Protein AF-A0AAF0CWY9-F1 (afdb_monomer_lite)

Secondary structure (DSSP, 8-state):
-HHHHHHHHHHTT--HHHHTTS-HHHHHHHHHHHHHHHHHHHHHHHHHHHHHHHHHHHHHH-GGGPPPHHHH-GGGS-------------HHHHHHHHHHHHHHHHHHHHHH--

Foldseek 3Di:
DLVVCVVVLVVLVNDPVCSVVDDPVVSVVSSVVSVVVVVVVVVVVVLVVVLVVVQVVCVVPPVVPRDDPCVSPVVPPPPPPVPPPPPDPDPVNVVVVVVVVVVVVVVVVVVVVD

Radius of gyration: 31.68 Å; chains: 1; bounding box: 80×28×78 Å

pLDDT: mean 81.99, std 13.65, range [45.84, 96.31]

Organism: NCBI:txid2991418

Structure (mmCIF, N/CA/C/O backbone):
data_AF-A0AAF0CWY9-F1
#
_entry.id   AF-A0AAF0CWY9-F1
#
loop_
_atom_site.group_PDB
_atom_site.id
_atom_site.type_symbol
_atom_site.label_atom_id
_atom_site.label_alt_id
_atom_site.label_comp_id
_atom_site.label_asym_id
_atom_site.label_entity_id
_atom_site.label_seq_id
_atom_site.pdbx_PDB_ins_code
_atom_site.Cartn_x
_atom_site.Cartn_y
_atom_site.Cartn_z
_atom_site.occupancy
_atom_site.B_iso_or_equiv
_atom_site.auth_seq_id
_atom_site.auth_comp_id
_atom_site.auth_asym_id
_atom_site.auth_atom_id
_atom_site.pdbx_PDB_model_num
ATOM 1 N N . MET A 1 1 ? -31.185 0.228 7.327 1.00 71.25 1 MET A N 1
ATOM 2 C CA . MET A 1 1 ? -30.121 1.224 7.034 1.00 71.25 1 MET A CA 1
ATOM 3 C C . MET A 1 1 ? -28.762 0.664 7.411 1.00 71.25 1 MET A C 1
ATOM 5 O O . MET A 1 1 ? -27.999 0.415 6.499 1.00 71.25 1 MET A O 1
ATOM 9 N N . LEU A 1 2 ? -28.445 0.417 8.692 1.00 81.06 2 LEU A N 1
ATOM 10 C CA . LEU A 1 2 ? -27.182 -0.251 9.056 1.00 81.06 2 LEU A CA 1
ATOM 11 C C . LEU A 1 2 ? -27.154 -1.713 8.576 1.00 81.06 2 LEU A C 1
ATOM 13 O O . LEU A 1 2 ? -26.195 -2.099 7.918 1.00 81.06 2 LEU A O 1
ATOM 17 N N . GLU A 1 3 ? -28.233 -2.492 8.738 1.00 86.44 3 GLU A N 1
ATOM 18 C CA . GLU A 1 3 ? -28.242 -3.880 8.235 1.00 86.44 3 GLU A CA 1
ATOM 19 C C . GLU A 1 3 ? -28.016 -3.985 6.716 1.00 86.44 3 GLU A C 1
ATOM 21 O O . GLU A 1 3 ? -27.411 -4.946 6.247 1.00 86.44 3 GLU A O 1
ATOM 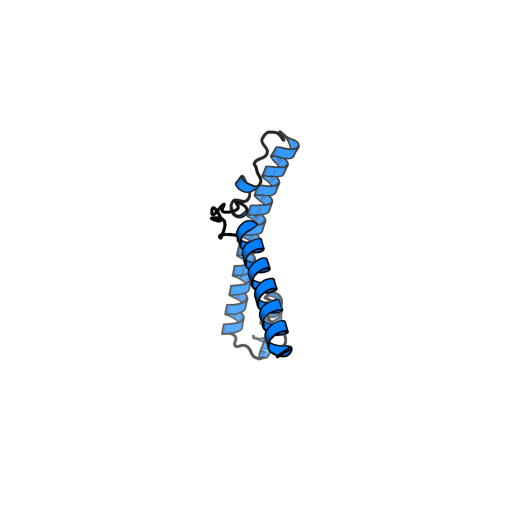26 N N . ASP A 1 4 ? -28.442 -2.978 5.947 1.00 89.00 4 ASP A N 1
ATOM 27 C CA . ASP A 1 4 ? -28.314 -2.975 4.484 1.00 89.00 4 ASP A CA 1
ATOM 28 C C . ASP A 1 4 ? -26.863 -2.759 4.023 1.00 89.00 4 ASP A C 1
ATOM 30 O O . ASP A 1 4 ? -26.467 -3.219 2.951 1.00 89.00 4 ASP A O 1
ATOM 34 N N . ILE A 1 5 ? -26.055 -2.056 4.825 1.00 89.50 5 ILE A N 1
ATOM 35 C CA . ILE A 1 5 ? -24.668 -1.694 4.487 1.00 89.50 5 ILE A CA 1
ATOM 36 C C . ILE A 1 5 ? -23.681 -2.727 5.042 1.00 89.50 5 ILE A C 1
ATOM 38 O O . ILE A 1 5 ? -22.548 -2.815 4.570 1.00 89.50 5 ILE A O 1
ATOM 42 N N . TYR A 1 6 ? -24.109 -3.545 6.005 1.00 91.56 6 TYR A N 1
ATOM 43 C CA . TYR A 1 6 ? -23.338 -4.657 6.555 1.00 91.56 6 TYR A CA 1
ATOM 44 C C . TYR A 1 6 ? -22.599 -5.506 5.502 1.00 91.56 6 TYR A C 1
ATOM 46 O O . TYR A 1 6 ? -21.381 -5.661 5.630 1.00 91.56 6 TYR A O 1
ATOM 54 N N . PRO A 1 7 ? -23.240 -6.007 4.422 1.00 92.31 7 PRO A N 1
ATOM 55 C CA . PRO A 1 7 ? -22.525 -6.793 3.415 1.00 92.31 7 PRO A CA 1
ATOM 56 C C . PRO A 1 7 ? -21.398 -6.004 2.733 1.00 92.31 7 PRO A C 1
ATOM 58 O O . PRO A 1 7 ? -20.342 -6.565 2.446 1.00 92.31 7 PRO A O 1
ATOM 61 N N . LEU A 1 8 ? -21.587 -4.701 2.504 1.00 89.81 8 LEU A N 1
ATOM 62 C CA . LEU A 1 8 ? -20.570 -3.841 1.898 1.00 89.81 8 LEU A CA 1
ATOM 63 C C . LEU A 1 8 ? -19.385 -3.626 2.850 1.00 89.81 8 LEU A C 1
ATOM 65 O O . LEU A 1 8 ? -18.233 -3.700 2.431 1.00 89.81 8 LEU A O 1
ATOM 69 N N . ALA A 1 9 ? -19.666 -3.414 4.135 1.00 91.12 9 ALA A N 1
ATOM 70 C CA . ALA A 1 9 ? -18.655 -3.234 5.170 1.00 91.12 9 ALA A CA 1
ATOM 71 C C . ALA A 1 9 ? -17.747 -4.466 5.314 1.00 91.12 9 ALA A C 1
ATOM 73 O O . ALA A 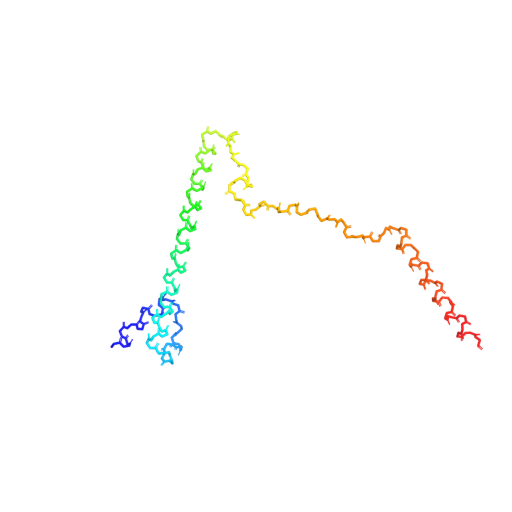1 9 ? -16.523 -4.330 5.378 1.00 91.12 9 ALA A O 1
ATOM 74 N N . VAL A 1 10 ? -18.330 -5.669 5.272 1.00 91.88 10 VAL A N 1
ATOM 75 C CA . VAL A 1 10 ? -17.573 -6.930 5.293 1.00 91.88 10 VAL A CA 1
ATOM 76 C C . VAL A 1 10 ? -16.669 -7.051 4.062 1.00 91.88 10 VAL A C 1
ATOM 78 O O . VAL A 1 10 ? -15.504 -7.424 4.189 1.00 91.88 10 VAL A O 1
ATOM 81 N N . VAL A 1 11 ? -17.149 -6.670 2.872 1.00 91.19 11 VAL A N 1
ATOM 82 C CA . VAL A 1 11 ? -16.325 -6.637 1.645 1.00 91.19 11 VAL A CA 1
ATOM 83 C C . VAL A 1 11 ? -15.168 -5.641 1.763 1.00 91.19 11 VAL A C 1
ATOM 85 O O . VAL A 1 11 ? -14.067 -5.914 1.283 1.00 91.19 11 VAL A O 1
ATOM 88 N N . CYS A 1 12 ? -15.386 -4.509 2.431 1.00 90.94 12 CYS A N 1
ATOM 89 C CA . CYS A 1 12 ? -14.343 -3.528 2.728 1.00 90.94 12 CYS A CA 1
ATOM 90 C C . CYS A 1 12 ? -13.337 -3.995 3.798 1.00 90.94 12 CYS A C 1
ATOM 92 O O . CYS A 1 12 ? -12.369 -3.284 4.068 1.00 90.94 12 CYS A O 1
ATOM 94 N N . GLY A 1 13 ? -13.520 -5.188 4.372 1.00 90.62 13 GLY A N 1
ATOM 95 C CA . GLY A 1 13 ? -12.597 -5.792 5.331 1.00 90.62 13 GLY A CA 1
ATOM 96 C C . GLY A 1 13 ? -12.887 -5.448 6.792 1.00 90.62 13 GLY A C 1
ATOM 97 O O . GLY A 1 13 ? -12.008 -5.631 7.630 1.00 90.62 13 GLY A O 1
ATOM 98 N N . ILE A 1 14 ? -14.086 -4.952 7.106 1.00 93.38 14 ILE A N 1
ATOM 99 C CA . ILE A 1 14 ? -14.538 -4.761 8.490 1.00 93.38 14 ILE A CA 1
ATOM 100 C C . ILE A 1 14 ? -14.979 -6.120 9.042 1.00 93.38 14 ILE A C 1
ATOM 102 O O . ILE A 1 14 ? -15.766 -6.823 8.405 1.00 93.38 14 ILE A O 1
ATOM 106 N N . SER A 1 15 ? -14.468 -6.505 10.216 1.00 93.19 15 SER A N 1
ATOM 107 C CA . SER A 1 15 ? -14.870 -7.754 10.867 1.00 93.19 15 SER A CA 1
ATOM 108 C C . SER A 1 15 ? -16.347 -7.712 11.255 1.00 93.19 15 SER A C 1
ATOM 110 O O . SER A 1 15 ? -16.848 -6.701 11.744 1.00 93.19 15 SER A O 1
ATOM 112 N N . SER A 1 16 ? -17.036 -8.843 11.107 1.00 89.38 16 SER A N 1
ATOM 113 C CA . SER A 1 16 ? -18.423 -9.009 11.550 1.00 89.38 16 SER A CA 1
ATOM 114 C C . SER A 1 16 ? -18.613 -8.766 13.048 1.00 89.38 16 SER A C 1
ATOM 116 O O . SER A 1 16 ? -19.693 -8.344 13.452 1.00 89.38 16 SER A O 1
ATOM 118 N N . SER A 1 17 ? -17.585 -9.043 13.858 1.00 91.31 17 SER A N 1
ATOM 119 C CA . SER A 1 17 ? -17.592 -8.751 15.296 1.00 91.31 17 SER A CA 1
ATOM 120 C C . SER A 1 17 ? -17.622 -7.252 15.562 1.00 91.31 17 SER A C 1
ATOM 122 O O . SER A 1 17 ? -18.416 -6.789 16.366 1.00 91.31 17 SER A O 1
ATOM 124 N N . ASP A 1 18 ? -16.789 -6.509 14.840 1.00 90.06 18 ASP A N 1
ATOM 125 C CA . ASP A 1 18 ? -16.491 -5.111 15.150 1.00 90.06 18 ASP A CA 1
ATOM 126 C C . ASP A 1 18 ? -17.541 -4.176 14.541 1.00 90.06 18 ASP A C 1
ATOM 128 O O . ASP A 1 18 ? -17.778 -3.081 15.040 1.00 90.06 18 ASP A O 1
ATOM 132 N N . TYR A 1 19 ? -18.207 -4.620 13.472 1.00 92.00 19 TYR A N 1
ATOM 133 C CA . TYR A 1 19 ? -19.202 -3.841 12.743 1.00 92.00 19 TYR A CA 1
ATOM 134 C C . TYR A 1 19 ? -20.321 -3.283 13.632 1.00 92.00 19 TYR A C 1
ATOM 136 O O . TYR A 1 19 ? -20.727 -2.137 13.458 1.00 92.00 19 TYR A O 1
ATOM 144 N N . TRP A 1 20 ? -20.834 -4.096 14.559 1.00 92.69 20 TRP A N 1
ATOM 145 C CA . TRP A 1 20 ? -21.968 -3.714 15.406 1.00 92.69 20 TRP A CA 1
ATOM 146 C C . TRP A 1 20 ? -21.588 -2.718 16.501 1.00 92.69 20 TRP A C 1
ATOM 148 O O . TRP A 1 20 ? -22.452 -1.977 16.968 1.00 92.69 20 TRP A O 1
ATOM 158 N N . ASP A 1 21 ? -20.305 -2.676 16.863 1.00 93.31 21 ASP A N 1
ATOM 159 C CA . ASP A 1 21 ? -19.758 -1.763 17.866 1.00 93.31 21 ASP A CA 1
ATOM 160 C C . ASP A 1 21 ? -19.256 -0.446 17.242 1.00 93.31 21 ASP A C 1
ATOM 162 O O . ASP A 1 21 ? -19.008 0.527 17.955 1.00 93.31 21 ASP A O 1
ATOM 166 N N . MET A 1 22 ? -19.127 -0.393 15.911 1.00 91.19 22 MET A N 1
ATOM 167 C CA . MET A 1 22 ? -18.705 0.793 15.168 1.00 91.19 22 MET A CA 1
ATOM 168 C C . MET A 1 22 ? -19.858 1.758 14.894 1.00 91.19 22 MET A C 1
ATOM 170 O O . MET A 1 22 ? -20.990 1.391 14.573 1.00 91.19 22 MET A O 1
ATOM 174 N N . THR A 1 23 ? -19.542 3.047 14.918 1.00 93.31 23 THR A N 1
ATOM 175 C CA . THR A 1 23 ? -20.457 4.089 14.462 1.00 93.31 23 THR A CA 1
ATOM 176 C C . THR A 1 23 ? -20.525 4.134 12.935 1.00 93.31 23 THR A C 1
ATOM 178 O O . THR A 1 23 ? -19.575 3.810 12.222 1.00 93.31 23 THR A O 1
ATOM 181 N N . TYR A 1 24 ? -21.643 4.632 12.398 1.00 90.00 24 TYR A N 1
ATOM 182 C CA . TYR A 1 24 ? -21.820 4.804 10.950 1.00 90.00 24 TYR A CA 1
ATOM 183 C C . TYR A 1 24 ? -20.683 5.608 10.293 1.00 90.00 24 TYR A C 1
ATOM 185 O O . TYR A 1 24 ? -20.265 5.307 9.176 1.00 90.00 24 TYR A O 1
ATOM 193 N N . LYS A 1 25 ? -20.156 6.616 10.999 1.00 92.38 25 LYS A N 1
ATOM 194 C CA . LYS A 1 25 ? -19.051 7.443 10.510 1.00 92.38 25 LYS A CA 1
ATOM 195 C C . LYS A 1 25 ? -17.758 6.635 10.370 1.00 92.38 25 LYS A C 1
ATOM 197 O O . LYS A 1 25 ? -17.100 6.737 9.341 1.00 92.38 25 LYS A O 1
ATOM 202 N N . GLU A 1 26 ? -17.427 5.824 11.370 1.00 91.56 26 GLU A N 1
ATOM 203 C CA . GLU A 1 26 ? -16.233 4.970 11.354 1.00 91.56 26 GLU A CA 1
ATOM 204 C C . GLU A 1 26 ? -16.316 3.927 10.238 1.00 91.56 26 GLU A C 1
ATOM 206 O O . GLU A 1 26 ? -15.343 3.719 9.515 1.00 91.56 26 GLU A O 1
ATOM 211 N N . ILE A 1 27 ? -17.500 3.342 10.019 1.00 92.44 27 ILE A N 1
ATOM 212 C CA . ILE A 1 27 ? -17.736 2.411 8.906 1.00 92.44 27 ILE A CA 1
ATOM 213 C C . ILE A 1 27 ? -17.451 3.096 7.563 1.00 92.44 27 ILE A C 1
ATOM 215 O O . ILE A 1 27 ? -16.777 2.517 6.709 1.00 92.44 27 ILE A O 1
ATOM 219 N N . LEU A 1 28 ? -17.929 4.328 7.365 1.00 92.06 28 LEU A N 1
ATOM 220 C CA . LEU A 1 28 ? -17.687 5.076 6.129 1.00 92.06 28 LEU A CA 1
ATOM 221 C C . LEU A 1 28 ? -16.212 5.440 5.940 1.00 92.06 28 LEU A C 1
ATOM 223 O O . LEU A 1 28 ? -15.687 5.237 4.845 1.00 92.06 28 LEU A O 1
ATOM 227 N N . GLU A 1 29 ? -15.545 5.942 6.982 1.00 94.19 29 GLU A N 1
ATOM 228 C CA . GLU A 1 29 ? -14.112 6.265 6.936 1.00 94.19 29 GLU A CA 1
ATOM 229 C C . GLU A 1 29 ? -13.284 5.019 6.583 1.00 94.19 29 GLU A C 1
ATOM 231 O O . GLU A 1 29 ? -12.402 5.077 5.723 1.00 94.19 29 GLU A O 1
ATOM 236 N N . GLN A 1 30 ? -13.625 3.860 7.149 1.00 92.56 30 GLN A N 1
ATOM 237 C CA . GLN A 1 30 ? -12.948 2.601 6.851 1.00 92.56 30 GLN A CA 1
ATOM 238 C C . GLN A 1 30 ? -13.218 2.108 5.419 1.00 92.56 30 GLN A C 1
ATOM 240 O O . GLN A 1 30 ? -12.300 1.647 4.733 1.00 92.56 30 GLN A O 1
ATOM 245 N N . CYS A 1 31 ? -14.450 2.250 4.923 1.00 91.44 31 CYS A N 1
ATOM 246 C CA . CYS A 1 31 ? -14.779 1.967 3.522 1.00 91.44 31 CYS A CA 1
ATOM 247 C C . CYS A 1 31 ? -13.996 2.875 2.559 1.00 91.44 31 CYS A C 1
ATOM 249 O O . CYS A 1 31 ? -13.524 2.428 1.508 1.00 91.44 31 CYS A O 1
ATOM 251 N N . GLU A 1 32 ? -13.831 4.152 2.906 1.00 93.75 32 GLU A N 1
ATOM 252 C CA . GLU A 1 32 ? -13.068 5.101 2.101 1.00 93.75 32 GLU A CA 1
ATOM 253 C C . GLU A 1 32 ? -11.575 4.760 2.089 1.00 93.75 32 GLU A C 1
ATOM 255 O O . GLU A 1 32 ? -10.972 4.692 1.012 1.00 93.75 32 GLU A O 1
ATOM 260 N N . ALA A 1 33 ? -10.994 4.456 3.250 1.00 94.50 33 ALA A N 1
ATOM 261 C CA . ALA A 1 33 ? -9.611 4.005 3.362 1.00 94.50 33 ALA A CA 1
ATOM 262 C C . ALA A 1 33 ? -9.363 2.736 2.528 1.00 94.50 33 ALA A C 1
ATOM 264 O O . ALA A 1 33 ? -8.380 2.653 1.784 1.00 94.50 33 ALA A O 1
ATOM 265 N N . PHE A 1 34 ? -10.291 1.774 2.563 1.00 94.81 34 PHE A N 1
ATOM 266 C CA . PHE A 1 34 ? -10.232 0.582 1.718 1.00 94.81 34 PHE A CA 1
ATOM 267 C C . PHE A 1 34 ? -10.197 0.940 0.227 1.00 94.81 34 PHE A C 1
ATOM 269 O O . PHE A 1 34 ? -9.319 0.476 -0.505 1.00 94.81 34 PHE A O 1
ATOM 276 N N . LYS A 1 35 ? -11.109 1.803 -0.234 1.00 94.25 35 LYS A N 1
ATOM 277 C CA . LYS A 1 35 ? -11.157 2.254 -1.633 1.00 94.25 35 LYS A CA 1
ATOM 278 C C . LYS A 1 35 ? -9.855 2.940 -2.054 1.00 94.25 35 LYS A C 1
ATOM 280 O O . LYS A 1 35 ? -9.366 2.696 -3.159 1.00 94.25 35 LYS A O 1
ATOM 285 N N . GLN A 1 36 ? -9.286 3.791 -1.203 1.00 96.00 36 GLN A N 1
ATOM 286 C CA . GLN A 1 36 ? -8.011 4.454 -1.482 1.00 96.00 36 GLN A CA 1
ATOM 287 C C . GLN A 1 36 ? -6.873 3.434 -1.624 1.00 96.00 36 GLN A C 1
ATOM 289 O O . GLN A 1 36 ? -6.151 3.467 -2.623 1.00 96.00 36 GLN A O 1
ATOM 294 N N . ASN A 1 37 ? -6.779 2.465 -0.711 1.00 95.81 37 ASN A N 1
ATOM 295 C CA . ASN A 1 37 ? -5.779 1.397 -0.767 1.00 95.81 37 ASN A CA 1
ATOM 296 C C . ASN A 1 37 ? -5.912 0.531 -2.027 1.00 95.81 37 ASN A C 1
ATOM 298 O O . ASN A 1 37 ? -4.911 0.220 -2.674 1.00 95.81 37 ASN A O 1
ATOM 302 N N . GLN A 1 38 ? -7.137 0.173 -2.422 1.00 95.38 38 GLN A N 1
ATOM 303 C CA . GLN A 1 38 ? -7.365 -0.573 -3.663 1.00 95.38 38 GLN A CA 1
ATOM 304 C C . GLN A 1 38 ? -6.944 0.232 -4.895 1.00 95.38 38 GLN A C 1
ATOM 306 O O . GLN A 1 38 ? -6.287 -0.301 -5.785 1.00 95.38 38 GLN A O 1
ATOM 311 N N . ASN A 1 39 ? -7.241 1.533 -4.933 1.00 95.69 39 ASN A N 1
ATOM 312 C CA . ASN A 1 39 ? -6.817 2.396 -6.035 1.00 95.69 39 ASN A CA 1
ATOM 313 C C . ASN A 1 39 ? -5.292 2.496 -6.151 1.00 95.69 39 ASN A C 1
ATOM 315 O O . ASN A 1 39 ? -4.770 2.478 -7.265 1.00 95.69 39 ASN A O 1
ATOM 319 N N . VAL A 1 40 ? -4.577 2.595 -5.028 1.00 96.31 40 VAL A N 1
ATOM 320 C CA . VAL A 1 40 ? -3.106 2.581 -5.020 1.00 96.31 40 VAL A CA 1
ATOM 321 C C . VAL A 1 40 ? -2.596 1.255 -5.581 1.00 96.31 40 VAL A C 1
ATOM 323 O O . VAL A 1 40 ? -1.835 1.261 -6.547 1.00 96.31 40 VAL A O 1
ATOM 326 N N . ARG A 1 41 ? -3.117 0.126 -5.090 1.00 95.69 41 ARG A N 1
ATOM 327 C CA . ARG A 1 41 ? -2.759 -1.214 -5.579 1.00 95.69 41 ARG A CA 1
ATOM 328 C C . ARG A 1 41 ? -3.016 -1.403 -7.072 1.00 95.69 41 ARG A C 1
ATOM 330 O O . ARG A 1 41 ? -2.182 -1.973 -7.771 1.00 95.69 41 ARG A O 1
ATOM 337 N N . PHE A 1 42 ? -4.148 -0.925 -7.588 1.00 95.25 42 PHE A N 1
ATOM 338 C CA . PHE A 1 42 ? -4.450 -1.016 -9.018 1.00 95.25 42 PHE A CA 1
ATOM 339 C C . PHE A 1 42 ? -3.505 -0.165 -9.865 1.00 95.25 42 PHE A C 1
ATOM 341 O O . PHE A 1 42 ? -3.057 -0.626 -10.913 1.00 95.25 42 PHE A O 1
ATOM 348 N N . LYS A 1 43 ? -3.161 1.046 -9.411 1.00 94.75 43 LYS A N 1
ATOM 349 C CA . LYS A 1 43 ? -2.184 1.906 -10.097 1.00 94.75 43 LYS A CA 1
ATOM 350 C C . LYS A 1 43 ? -0.791 1.279 -10.117 1.00 94.75 43 LYS A C 1
ATOM 352 O O . LYS A 1 43 ? -0.132 1.294 -11.157 1.00 94.75 43 LYS A O 1
ATOM 357 N N . GLU A 1 44 ? -0.357 0.707 -8.997 1.00 92.69 44 GLU A N 1
ATOM 358 C CA . GLU A 1 44 ? 0.911 -0.021 -8.898 1.00 92.69 44 GLU A CA 1
ATOM 359 C C . GLU A 1 44 ? 0.931 -1.210 -9.857 1.00 92.69 44 GLU A C 1
ATOM 361 O O . GLU A 1 44 ? 1.838 -1.321 -10.682 1.00 92.69 44 GLU A O 1
ATOM 366 N N . ARG A 1 45 ? -0.114 -2.044 -9.826 1.00 94.50 45 ARG A N 1
ATOM 367 C CA . ARG A 1 45 ? -0.247 -3.198 -10.719 1.00 94.50 45 ARG A CA 1
ATOM 368 C C . ARG A 1 45 ? -0.230 -2.795 -12.190 1.00 94.50 45 ARG A C 1
ATOM 370 O O . ARG A 1 45 ? 0.551 -3.353 -12.946 1.00 94.50 45 ARG A O 1
ATOM 377 N N . ALA A 1 46 ? -1.013 -1.791 -12.583 1.00 94.50 46 ALA A N 1
ATOM 378 C CA . ALA A 1 46 ? -1.029 -1.298 -13.960 1.00 94.50 46 ALA A CA 1
ATOM 379 C C . ALA A 1 46 ? 0.356 -0.801 -14.410 1.00 94.50 46 ALA A C 1
ATOM 381 O O . ALA A 1 46 ? 0.780 -1.054 -15.537 1.00 94.50 46 ALA A O 1
ATOM 382 N N . THR A 1 47 ? 1.089 -0.133 -13.514 1.00 91.12 47 THR A N 1
ATOM 383 C CA . THR A 1 47 ? 2.456 0.326 -13.787 1.00 91.12 47 THR A CA 1
ATOM 384 C C . THR A 1 47 ? 3.412 -0.850 -13.986 1.00 91.12 47 THR A C 1
ATOM 386 O O . THR A 1 47 ? 4.228 -0.828 -14.910 1.00 91.12 47 THR A O 1
ATOM 389 N N . PHE A 1 48 ? 3.323 -1.882 -13.144 1.00 90.12 48 PHE A N 1
ATOM 390 C CA . PHE A 1 48 ? 4.155 -3.077 -13.266 1.00 90.12 48 PHE A CA 1
ATOM 391 C C . PHE A 1 48 ? 3.816 -3.901 -14.507 1.00 90.12 48 PHE A C 1
ATOM 393 O O . PHE A 1 48 ? 4.734 -4.285 -15.226 1.00 90.12 48 PHE A O 1
ATOM 400 N N . ASP A 1 49 ? 2.535 -4.094 -14.810 1.00 94.12 49 ASP A N 1
ATOM 401 C CA . ASP A 1 49 ? 2.079 -4.823 -15.996 1.00 94.12 49 ASP A CA 1
ATOM 402 C C . ASP A 1 49 ? 2.562 -4.131 -17.281 1.00 94.12 49 ASP A C 1
ATOM 404 O O . ASP A 1 49 ? 3.078 -4.785 -18.188 1.00 94.12 49 ASP A O 1
ATOM 408 N N . TYR A 1 50 ? 2.502 -2.795 -17.337 1.00 92.38 50 TYR A N 1
ATOM 409 C CA . TYR A 1 50 ? 3.047 -2.024 -18.458 1.00 92.38 50 TYR A CA 1
ATOM 410 C C . TYR A 1 50 ? 4.568 -2.187 -18.600 1.00 92.38 50 TYR A C 1
ATOM 412 O O . TYR A 1 50 ? 5.080 -2.408 -19.699 1.00 92.38 50 TYR A O 1
ATOM 420 N N . ARG A 1 51 ? 5.316 -2.114 -17.491 1.00 87.44 51 ARG A N 1
ATOM 421 C CA . ARG A 1 51 ? 6.773 -2.339 -17.509 1.00 87.44 51 ARG A CA 1
ATOM 422 C C . ARG A 1 51 ? 7.120 -3.762 -17.939 1.00 87.44 51 ARG A C 1
ATOM 424 O O . ARG A 1 51 ? 8.058 -3.941 -18.711 1.00 87.44 51 ARG A O 1
ATOM 431 N N . LEU A 1 52 ? 6.357 -4.751 -17.484 1.00 90.62 52 LEU A N 1
ATOM 432 C CA . LEU A 1 52 ? 6.517 -6.144 -17.880 1.00 90.62 52 LEU A CA 1
ATOM 433 C C . LEU A 1 52 ? 6.255 -6.329 -19.377 1.00 90.62 52 LEU A C 1
ATOM 435 O O . LEU A 1 52 ? 7.064 -6.957 -20.052 1.00 90.62 52 LEU A O 1
ATOM 439 N N . ALA A 1 53 ? 5.184 -5.742 -19.913 1.00 91.44 53 ALA A N 1
ATOM 440 C CA . ALA A 1 53 ? 4.889 -5.788 -21.344 1.00 91.44 53 ALA A CA 1
ATOM 441 C C . ALA A 1 53 ? 6.036 -5.197 -22.181 1.00 91.44 53 ALA A C 1
ATOM 443 O O . ALA A 1 53 ? 6.446 -5.795 -23.175 1.00 91.44 53 ALA A O 1
ATOM 444 N N . ASN A 1 54 ? 6.623 -4.080 -21.738 1.00 88.69 54 ASN A N 1
ATOM 445 C CA . ASN A 1 54 ? 7.800 -3.501 -22.389 1.00 88.69 54 ASN A CA 1
ATOM 446 C C . ASN A 1 54 ? 9.012 -4.441 -22.337 1.00 88.69 54 ASN A C 1
ATOM 448 O O . ASN A 1 54 ? 9.683 -4.629 -23.349 1.00 88.69 54 ASN A O 1
ATOM 452 N N . LEU A 1 55 ? 9.284 -5.066 -21.188 1.00 88.31 55 LEU A N 1
ATOM 453 C CA . LEU A 1 55 ? 10.370 -6.043 -21.056 1.00 88.31 55 LEU A CA 1
ATOM 454 C C . LEU A 1 55 ? 10.172 -7.257 -21.967 1.00 88.31 55 LEU A C 1
ATOM 456 O O . LEU A 1 55 ? 11.122 -7.691 -22.615 1.00 88.31 55 LEU A O 1
ATOM 460 N N . LEU A 1 56 ? 8.946 -7.772 -22.056 1.00 90.06 56 LEU A N 1
ATOM 461 C CA . LEU A 1 56 ? 8.605 -8.856 -22.973 1.00 90.06 56 LEU A CA 1
ATOM 462 C C . LEU A 1 56 ? 8.814 -8.427 -24.429 1.00 90.06 56 LEU A C 1
ATOM 464 O O . LEU A 1 56 ? 9.391 -9.184 -25.205 1.00 90.06 56 LEU A O 1
ATOM 468 N N . SER A 1 57 ? 8.432 -7.200 -24.794 1.00 90.19 57 SER A N 1
ATOM 469 C CA . SER A 1 57 ? 8.679 -6.667 -26.139 1.00 90.19 57 SER A CA 1
ATOM 470 C C . SER A 1 57 ? 10.168 -6.662 -26.499 1.00 90.19 57 SER A C 1
ATOM 472 O O . SER A 1 57 ? 10.508 -6.985 -27.636 1.00 90.19 57 SER A O 1
ATOM 474 N N . TYR A 1 58 ? 11.056 -6.320 -25.560 1.00 88.94 58 TYR A N 1
ATOM 475 C CA . TYR A 1 58 ? 12.502 -6.424 -25.779 1.00 88.94 58 TYR A CA 1
ATOM 476 C C . TYR A 1 58 ? 12.957 -7.881 -25.874 1.00 88.94 58 TYR A C 1
ATOM 478 O O . TYR A 1 58 ? 13.694 -8.219 -26.793 1.00 88.94 58 TYR A O 1
ATOM 486 N N . ALA A 1 59 ? 12.475 -8.758 -24.990 1.00 88.06 59 ALA A N 1
ATOM 487 C CA . ALA A 1 59 ? 12.859 -10.169 -24.980 1.00 88.06 59 ALA A CA 1
ATOM 488 C C . ALA A 1 59 ? 12.512 -10.907 -26.287 1.00 88.06 59 ALA A C 1
ATOM 490 O O . ALA A 1 59 ? 13.282 -11.760 -26.719 1.00 88.06 59 ALA A O 1
ATOM 491 N N . PHE A 1 60 ? 11.381 -10.582 -26.924 1.00 87.94 60 PHE A N 1
ATOM 492 C CA . PHE A 1 60 ? 10.969 -11.220 -28.180 1.00 87.94 60 PHE A CA 1
ATOM 493 C C . PHE A 1 60 ? 11.547 -10.563 -29.441 1.00 87.94 60 PHE A C 1
ATOM 495 O O . PHE A 1 60 ? 11.736 -11.262 -30.433 1.00 87.94 60 PHE A O 1
ATOM 502 N N . ASN A 1 61 ? 11.800 -9.249 -29.436 1.00 90.25 61 ASN A N 1
ATOM 503 C CA . ASN A 1 61 ? 12.257 -8.528 -30.630 1.00 90.25 61 ASN A CA 1
ATOM 504 C C . ASN A 1 61 ? 13.785 -8.355 -30.673 1.00 90.25 61 ASN A C 1
ATOM 506 O O . ASN A 1 61 ? 14.423 -8.708 -31.660 1.00 90.25 61 ASN A O 1
ATOM 510 N N . ASP A 1 62 ? 14.383 -7.822 -29.604 1.00 88.19 62 ASP A N 1
ATOM 511 C CA . ASP A 1 62 ? 15.820 -7.532 -29.533 1.00 88.19 62 ASP A CA 1
ATOM 512 C C . ASP A 1 62 ? 16.324 -7.617 -28.078 1.00 88.19 62 ASP A C 1
ATOM 514 O O . ASP A 1 62 ? 16.320 -6.611 -27.350 1.00 88.19 62 ASP A O 1
ATOM 518 N N . PRO A 1 63 ? 16.780 -8.808 -27.641 1.00 86.31 63 PRO A N 1
ATOM 519 C CA . PRO A 1 63 ? 17.274 -9.021 -26.283 1.00 86.31 63 PRO A CA 1
ATOM 520 C C . PRO A 1 63 ? 18.481 -8.150 -25.918 1.00 86.31 63 PRO A C 1
ATOM 522 O O . PRO A 1 63 ? 18.729 -7.911 -24.737 1.00 86.31 63 PRO A O 1
ATOM 525 N N . SER A 1 64 ? 19.240 -7.649 -26.899 1.00 85.56 64 SER A N 1
ATOM 526 C CA . SER A 1 64 ? 20.420 -6.817 -26.641 1.00 85.56 64 SER A CA 1
ATOM 527 C C . SER A 1 64 ? 20.064 -5.421 -26.127 1.00 85.56 64 SER A C 1
ATOM 529 O O . SER A 1 64 ? 20.903 -4.778 -25.499 1.00 85.56 64 SER A O 1
ATOM 531 N N . LYS A 1 65 ? 18.826 -4.956 -26.344 1.00 84.94 65 LYS A N 1
ATOM 532 C CA . LYS A 1 65 ? 18.315 -3.671 -25.836 1.00 84.94 65 LYS A CA 1
ATOM 533 C C . LYS A 1 65 ? 17.592 -3.788 -24.494 1.00 84.94 65 LYS A C 1
ATOM 535 O O . LYS A 1 65 ? 16.969 -2.824 -24.054 1.00 84.94 65 LYS A O 1
ATOM 540 N N . MET A 1 66 ? 17.648 -4.952 -23.846 1.00 85.50 66 MET A N 1
ATOM 541 C CA . MET A 1 66 ? 16.988 -5.158 -22.563 1.00 85.50 66 MET A CA 1
ATOM 542 C C . MET A 1 66 ? 17.591 -4.227 -21.489 1.00 85.50 66 MET A C 1
ATOM 544 O O . MET A 1 66 ? 18.796 -4.295 -21.233 1.00 85.50 66 MET A O 1
ATOM 548 N N . PRO A 1 67 ? 16.781 -3.360 -20.853 1.00 84.81 67 PRO A N 1
ATOM 549 C CA . PRO A 1 67 ? 17.262 -2.448 -19.820 1.00 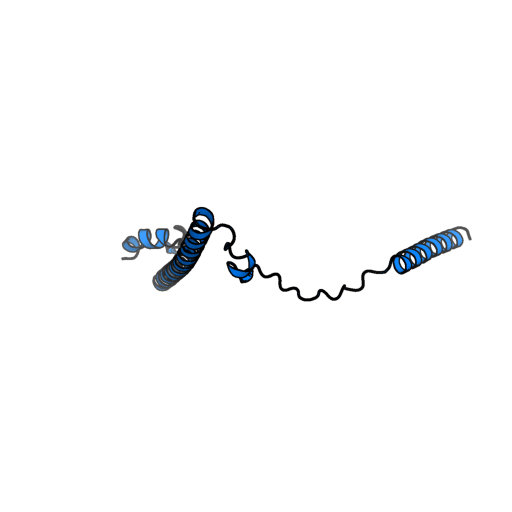84.81 67 PRO A CA 1
ATOM 550 C C . PRO A 1 67 ? 17.674 -3.208 -18.555 1.00 84.81 67 PRO A C 1
ATOM 552 O O . PRO A 1 67 ? 17.141 -4.280 -18.244 1.00 84.81 67 PRO A O 1
ATOM 555 N N . LYS A 1 68 ? 18.618 -2.647 -17.794 1.00 83.62 68 LYS A N 1
ATOM 556 C CA . LYS A 1 68 ? 19.095 -3.269 -16.547 1.00 83.62 68 LYS A CA 1
ATOM 557 C C . LYS A 1 68 ? 18.026 -3.194 -15.456 1.00 83.62 68 LYS A C 1
ATOM 559 O O . LYS A 1 68 ? 17.203 -2.280 -15.431 1.00 83.62 68 LYS A O 1
ATOM 564 N N . LEU A 1 69 ? 18.089 -4.114 -14.490 1.00 78.44 69 LEU A N 1
ATOM 565 C CA . LEU A 1 69 ? 17.133 -4.184 -13.375 1.00 78.44 69 LEU A CA 1
ATOM 566 C C . LEU A 1 69 ? 16.991 -2.841 -12.633 1.00 78.44 69 LEU A C 1
ATOM 568 O O . LEU A 1 69 ? 15.882 -2.418 -12.323 1.00 78.44 69 LEU A O 1
ATOM 572 N N . GLU A 1 70 ? 18.107 -2.148 -12.417 1.00 81.25 70 GLU A N 1
ATOM 573 C CA . GLU A 1 70 ? 18.180 -0.858 -11.717 1.00 81.25 70 GLU A CA 1
ATOM 574 C C . GLU A 1 70 ? 17.556 0.313 -12.495 1.00 81.25 70 GLU A C 1
ATOM 576 O O . GLU A 1 70 ? 17.161 1.316 -11.899 1.00 81.25 70 GLU A O 1
ATOM 581 N N . GLU A 1 71 ? 17.472 0.209 -13.822 1.00 81.56 71 GLU A N 1
ATOM 582 C CA . GLU A 1 71 ? 16.825 1.209 -14.680 1.00 81.56 71 GLU A CA 1
ATOM 583 C C . GLU A 1 71 ? 15.304 1.019 -14.674 1.00 81.56 71 GLU A C 1
ATOM 585 O O . GLU A 1 71 ? 14.548 1.989 -14.637 1.00 81.56 71 GLU A O 1
ATOM 590 N N . VAL A 1 72 ? 14.851 -0.237 -14.649 1.00 82.19 72 VAL A N 1
ATOM 591 C CA . VAL A 1 72 ? 13.425 -0.601 -14.655 1.00 82.19 72 VAL A CA 1
ATOM 592 C C . VAL A 1 72 ? 12.794 -0.477 -13.268 1.00 82.19 72 VAL A C 1
ATOM 594 O O . VAL A 1 72 ? 11.626 -0.093 -13.141 1.00 82.19 72 VAL A O 1
ATOM 597 N N . TYR A 1 73 ? 13.562 -0.765 -12.219 1.00 80.62 73 TYR A N 1
ATOM 598 C CA . TYR A 1 73 ? 13.146 -0.675 -10.824 1.00 80.62 73 TYR A CA 1
ATOM 599 C C . TYR A 1 73 ? 14.108 0.233 -10.051 1.00 80.62 73 TYR A C 1
ATOM 601 O O . TYR A 1 73 ? 14.996 -0.254 -9.353 1.00 80.62 73 TYR A O 1
ATOM 609 N N . PRO A 1 74 ? 13.917 1.566 -10.126 1.00 77.62 74 PRO A N 1
ATOM 610 C CA . PRO A 1 74 ? 14.824 2.528 -9.501 1.00 77.62 74 PRO A CA 1
ATOM 611 C C . PRO A 1 74 ? 14.992 2.345 -7.989 1.00 77.62 74 PRO A C 1
ATOM 613 O O . PRO A 1 74 ? 16.042 2.677 -7.455 1.00 77.62 74 PRO A O 1
ATOM 616 N N . PHE A 1 75 ? 13.993 1.780 -7.304 1.00 80.12 75 PHE A N 1
ATOM 617 C CA . PHE A 1 75 ? 14.056 1.474 -5.871 1.00 80.12 75 PHE A CA 1
ATOM 618 C C . PHE A 1 75 ? 14.994 0.307 -5.525 1.00 80.12 75 PHE A C 1
ATOM 620 O O . PHE A 1 75 ? 15.345 0.133 -4.365 1.00 80.12 75 PHE A O 1
ATOM 627 N N . MET A 1 76 ? 15.392 -0.509 -6.507 1.00 74.50 76 MET A N 1
ATOM 628 C CA . MET A 1 76 ? 16.390 -1.566 -6.322 1.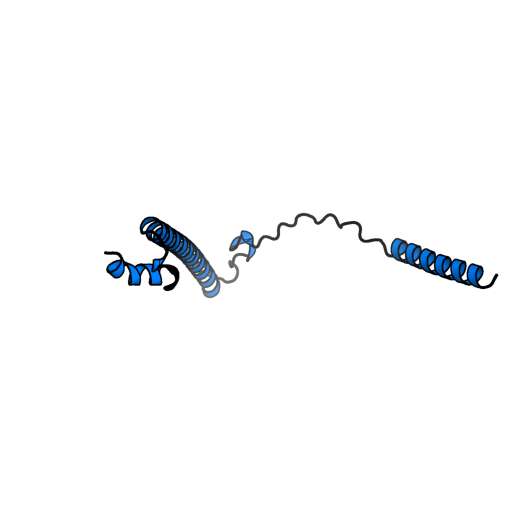00 74.50 76 MET A CA 1
ATOM 629 C C . MET A 1 76 ? 17.818 -1.061 -6.507 1.00 74.50 76 MET A C 1
ATOM 631 O O . MET A 1 76 ? 18.754 -1.837 -6.307 1.00 74.50 76 MET A O 1
ATOM 635 N N . LYS A 1 77 ? 18.012 0.217 -6.872 1.00 76.50 77 LYS A N 1
ATOM 636 C CA . LYS A 1 77 ? 19.329 0.839 -6.768 1.00 76.50 77 LYS A CA 1
ATOM 637 C C . LYS A 1 77 ? 19.729 0.747 -5.308 1.00 76.50 77 LYS A C 1
ATOM 639 O O . LYS A 1 77 ? 19.197 1.469 -4.470 1.00 76.50 77 LYS A O 1
ATOM 644 N N . LYS A 1 78 ? 20.645 -0.173 -5.000 1.00 66.50 78 LYS A N 1
ATOM 645 C CA . LYS A 1 78 ? 21.344 -0.139 -3.725 1.00 66.50 78 LYS A CA 1
ATOM 646 C C . LYS A 1 78 ? 21.942 1.251 -3.662 1.00 66.50 78 LYS A C 1
ATOM 648 O O . LYS A 1 78 ? 22.776 1.593 -4.501 1.00 66.50 78 LYS A O 1
ATOM 653 N N . GLU A 1 79 ? 21.492 2.056 -2.710 1.00 60.03 79 GLU A N 1
ATOM 654 C CA . GLU A 1 79 ? 22.296 3.175 -2.273 1.00 60.03 79 GLU A CA 1
ATOM 655 C C . GLU A 1 79 ? 23.609 2.540 -1.841 1.00 60.03 79 GLU A C 1
ATOM 657 O O . GLU A 1 79 ? 23.723 1.964 -0.762 1.00 60.03 79 GLU A O 1
ATOM 662 N N . THR A 1 80 ? 24.615 2.588 -2.709 1.00 54.00 80 THR A N 1
ATOM 663 C CA . THR A 1 80 ? 25.994 2.511 -2.271 1.00 54.00 80 THR A CA 1
ATOM 664 C C . THR A 1 80 ? 26.240 3.806 -1.507 1.00 54.00 80 THR A C 1
ATOM 666 O O . THR A 1 80 ? 27.014 4.662 -1.935 1.00 54.00 80 THR A O 1
ATOM 669 N N . SER A 1 81 ? 25.559 3.983 -0.368 1.00 48.03 81 SER A N 1
ATOM 670 C CA . SER A 1 81 ? 26.220 4.610 0.750 1.00 48.03 81 SER A CA 1
ATOM 671 C C . SER A 1 81 ? 27.504 3.811 0.860 1.00 48.03 81 SER A C 1
ATOM 673 O O . SER A 1 81 ? 27.513 2.583 0.976 1.00 48.03 81 SER A O 1
ATOM 675 N N . LYS A 1 82 ? 28.611 4.498 0.600 1.00 50.19 82 LYS A N 1
ATOM 676 C CA . LYS A 1 82 ? 29.915 3.992 0.964 1.00 50.19 82 LYS A CA 1
ATOM 677 C C . LYS A 1 82 ? 29.757 3.686 2.443 1.00 50.19 82 LYS A C 1
ATOM 679 O O . LYS A 1 82 ? 29.675 4.605 3.252 1.00 50.19 82 LYS A O 1
ATOM 684 N N . ILE A 1 83 ? 29.569 2.416 2.771 1.00 46.47 83 ILE A N 1
ATOM 685 C CA . ILE A 1 83 ? 29.770 1.943 4.122 1.00 46.47 83 ILE A CA 1
ATOM 686 C C . ILE A 1 83 ? 31.261 2.202 4.288 1.00 46.47 83 ILE A C 1
ATOM 688 O O . ILE A 1 83 ? 32.078 1.419 3.808 1.00 46.47 83 ILE A O 1
ATOM 692 N N . GLU A 1 84 ? 31.611 3.381 4.815 1.00 50.09 84 GLU A N 1
ATOM 693 C CA . GLU A 1 84 ? 32.905 3.600 5.446 1.00 50.09 84 GLU A CA 1
ATOM 694 C C . GLU A 1 84 ? 33.098 2.348 6.294 1.00 50.09 84 GLU A C 1
ATOM 696 O O . GLU A 1 84 ? 32.215 2.073 7.117 1.00 50.09 84 GLU A O 1
ATOM 701 N N . PRO A 1 85 ? 34.103 1.501 6.013 1.00 45.84 85 PRO A N 1
ATOM 702 C CA . PRO A 1 85 ? 34.255 0.263 6.744 1.00 45.84 85 PRO A CA 1
ATOM 703 C C . PRO A 1 85 ? 34.383 0.657 8.211 1.00 45.84 85 PRO A C 1
ATOM 705 O O . PRO A 1 85 ? 35.405 1.199 8.626 1.00 45.84 85 PRO A O 1
ATOM 708 N N . SER A 1 86 ? 33.307 0.449 8.978 1.00 54.12 86 SER A N 1
ATOM 709 C CA . SER A 1 86 ? 33.314 0.555 10.429 1.00 54.12 86 SER A CA 1
ATOM 710 C C . SER A 1 86 ? 34.528 -0.236 10.860 1.00 54.12 86 SER A C 1
ATOM 712 O O . SER A 1 86 ? 34.598 -1.400 10.478 1.00 54.12 86 SER A O 1
ATOM 714 N N . GLN A 1 87 ? 35.497 0.412 11.508 1.00 54.06 87 GLN A N 1
ATOM 715 C CA . GLN A 1 87 ? 36.816 -0.137 11.814 1.00 54.06 87 GLN A CA 1
ATOM 716 C C . GLN A 1 87 ? 36.680 -1.543 12.410 1.00 54.06 87 GLN A C 1
ATOM 718 O O . GLN A 1 87 ? 36.521 -1.714 13.617 1.00 54.06 87 GLN A O 1
ATOM 723 N N . TYR A 1 88 ? 36.688 -2.560 11.552 1.00 53.00 88 TYR A N 1
ATOM 724 C CA . TYR A 1 88 ? 36.774 -3.939 11.974 1.00 53.00 88 TYR A CA 1
ATOM 725 C C . TYR A 1 88 ? 38.177 -4.046 12.549 1.00 53.00 88 TYR A C 1
ATOM 727 O O . TYR A 1 88 ? 39.140 -3.714 11.854 1.00 53.00 88 TYR A O 1
ATOM 735 N N . MET A 1 89 ? 38.276 -4.406 13.832 1.00 59.47 89 MET A N 1
ATOM 736 C CA . MET A 1 89 ? 39.556 -4.613 14.507 1.00 59.47 89 MET A CA 1
ATOM 737 C C . MET A 1 89 ? 40.463 -5.422 13.584 1.00 59.47 89 MET A C 1
ATOM 739 O O . MET A 1 89 ? 40.081 -6.494 13.107 1.00 59.47 89 MET A O 1
ATOM 743 N N . THR A 1 90 ? 41.635 -4.873 13.277 1.00 67.19 90 THR A N 1
ATOM 744 C CA . THR A 1 90 ? 42.580 -5.542 12.388 1.00 67.19 90 THR A CA 1
ATOM 745 C C . THR A 1 90 ? 43.029 -6.825 13.084 1.00 67.19 90 THR A C 1
ATOM 747 O O . THR A 1 90 ? 43.039 -6.899 14.310 1.00 67.19 90 THR A O 1
ATOM 750 N N . GLU A 1 91 ? 43.466 -7.838 12.342 1.00 63.25 91 GLU A N 1
ATOM 751 C CA . GLU A 1 91 ? 43.939 -9.111 12.913 1.00 63.25 91 GLU A CA 1
ATOM 752 C C . GLU A 1 91 ? 44.987 -8.921 14.034 1.00 63.25 91 GLU A C 1
ATOM 754 O O . GLU A 1 91 ? 44.998 -9.646 15.026 1.00 63.25 91 GLU A O 1
ATOM 759 N N . LYS A 1 92 ? 45.797 -7.857 13.944 1.00 67.88 92 LYS A N 1
ATOM 760 C CA . LYS A 1 92 ? 46.749 -7.440 14.987 1.00 67.88 92 LYS A CA 1
ATOM 761 C C . LYS A 1 92 ? 46.088 -7.012 16.301 1.00 67.88 92 LYS A C 1
ATOM 763 O O . LYS A 1 92 ? 46.613 -7.328 17.365 1.00 67.88 92 LYS A O 1
ATOM 768 N N . ASP A 1 93 ? 44.954 -6.327 16.227 1.00 71.00 93 ASP A N 1
ATOM 769 C CA . ASP A 1 93 ? 44.201 -5.853 17.390 1.00 71.00 93 ASP A CA 1
ATOM 770 C C . ASP A 1 93 ? 43.531 -7.034 18.109 1.00 71.00 93 ASP A C 1
ATOM 772 O O . ASP A 1 93 ? 43.520 -7.098 19.336 1.00 71.00 93 ASP A O 1
ATOM 776 N N . ILE A 1 94 ? 43.063 -8.026 17.342 1.00 70.50 94 ILE A N 1
ATOM 777 C CA . ILE A 1 94 ? 42.487 -9.273 17.866 1.00 70.50 94 ILE A CA 1
ATOM 778 C C . ILE A 1 94 ? 43.558 -10.096 18.600 1.00 70.50 94 ILE A C 1
ATOM 780 O O . ILE A 1 94 ? 43.319 -10.609 19.694 1.00 70.50 94 ILE A O 1
ATOM 784 N N . VAL A 1 95 ? 44.762 -10.200 18.029 1.00 80.75 95 VAL A N 1
ATOM 785 C CA . VAL A 1 95 ? 45.890 -10.914 18.653 1.00 80.75 95 VAL A CA 1
ATOM 786 C C . VAL A 1 95 ? 46.362 -10.212 19.931 1.00 80.75 95 VAL A C 1
ATOM 788 O O . VAL A 1 95 ? 46.683 -10.882 20.916 1.00 80.75 95 VAL A O 1
ATOM 791 N N . ALA A 1 96 ? 46.379 -8.876 19.947 1.00 79.38 96 ALA A N 1
ATOM 792 C CA . ALA A 1 96 ? 46.739 -8.103 21.134 1.00 79.38 96 ALA A CA 1
ATOM 793 C C . ALA A 1 96 ? 45.750 -8.330 22.290 1.00 79.38 96 ALA A C 1
ATOM 795 O O . ALA A 1 96 ? 46.175 -8.542 23.429 1.00 79.38 96 ALA A O 1
ATOM 796 N N . ASP A 1 97 ? 44.449 -8.361 21.992 1.00 77.44 97 ASP A N 1
ATOM 797 C CA . ASP A 1 97 ? 43.405 -8.609 22.989 1.00 77.44 97 ASP A CA 1
ATOM 798 C C . ASP A 1 97 ? 43.474 -10.045 23.543 1.00 77.44 97 ASP A C 1
ATOM 800 O O . ASP A 1 97 ? 43.459 -10.264 24.757 1.00 77.44 97 ASP A O 1
ATOM 804 N N . GLN A 1 98 ? 43.706 -11.040 22.680 1.00 75.00 98 GLN A N 1
ATOM 805 C CA . GLN A 1 98 ? 43.925 -12.428 23.110 1.00 75.00 98 GLN A CA 1
ATOM 806 C C . GLN A 1 98 ? 45.139 -12.569 24.038 1.00 75.00 98 GLN A C 1
ATOM 808 O O . GLN A 1 98 ? 45.068 -13.249 25.066 1.00 75.00 98 GLN A O 1
ATOM 813 N N . ALA A 1 99 ? 46.252 -11.904 23.717 1.00 83.81 99 ALA A N 1
ATOM 814 C CA . ALA A 1 99 ? 47.446 -11.924 24.556 1.00 83.81 99 ALA A CA 1
ATOM 815 C C . ALA A 1 99 ? 47.191 -11.290 25.935 1.00 83.81 99 ALA A C 1
ATOM 817 O O . ALA A 1 99 ? 47.663 -11.808 26.955 1.00 83.81 99 ALA A O 1
ATOM 818 N N . TYR A 1 100 ? 46.411 -10.207 25.989 1.00 82.31 100 TYR A N 1
ATOM 819 C CA . TYR A 1 100 ? 46.014 -9.569 27.242 1.00 82.31 100 TYR A CA 1
ATOM 820 C C . TYR A 1 100 ? 45.179 -10.514 28.118 1.00 82.31 100 TYR A C 1
ATOM 822 O O . TYR A 1 100 ? 45.481 -10.693 29.302 1.00 82.31 100 TYR A O 1
ATOM 830 N N . MET A 1 101 ? 44.203 -11.203 27.523 1.00 82.00 101 MET A N 1
ATOM 831 C CA . MET A 1 101 ? 43.326 -12.151 28.219 1.00 82.00 101 MET A CA 1
ATOM 832 C C . MET A 1 101 ? 44.095 -13.344 28.806 1.00 82.00 101 MET A C 1
ATOM 834 O O . MET A 1 101 ? 43.874 -13.725 29.960 1.00 82.00 101 MET A O 1
ATOM 838 N N . VAL A 1 102 ? 45.059 -13.896 28.062 1.00 84.00 102 VAL A N 1
ATOM 839 C CA . VAL A 1 102 ? 45.911 -15.005 28.533 1.00 84.00 102 VAL A CA 1
ATOM 840 C C . VAL A 1 102 ? 46.793 -14.575 29.708 1.00 84.00 102 VAL A C 1
ATOM 842 O O . VAL A 1 102 ? 46.926 -15.305 30.695 1.00 84.00 102 VAL A O 1
ATOM 845 N N . ASN A 1 103 ? 47.385 -13.382 29.639 1.00 83.75 103 ASN A N 1
ATOM 846 C CA . ASN A 1 103 ? 48.224 -12.859 30.718 1.00 83.75 103 ASN A CA 1
ATOM 847 C C . ASN A 1 103 ? 47.406 -12.548 31.976 1.00 83.75 103 ASN A C 1
ATOM 849 O O . ASN A 1 103 ? 47.838 -12.848 33.093 1.00 83.75 103 ASN A O 1
ATOM 853 N N . PHE A 1 104 ? 46.198 -12.013 31.801 1.00 82.44 104 PHE A N 1
ATOM 854 C CA . PHE A 1 104 ? 45.276 -11.762 32.899 1.00 82.44 104 PHE A CA 1
ATOM 855 C C . PHE A 1 104 ? 44.875 -13.061 33.616 1.00 82.44 104 PHE A C 1
ATOM 857 O O . PHE A 1 104 ? 44.950 -13.122 34.847 1.00 82.44 104 PHE A O 1
ATOM 864 N N . ALA A 1 105 ? 44.550 -14.126 32.876 1.00 81.31 105 ALA A N 1
ATOM 865 C CA . ALA A 1 105 ? 44.230 -15.436 33.448 1.00 81.31 105 ALA A CA 1
ATOM 866 C C . ALA A 1 105 ? 45.394 -16.007 34.282 1.00 81.31 105 ALA A C 1
ATOM 868 O O . ALA A 1 105 ? 45.209 -16.352 35.451 1.00 81.31 105 ALA A O 1
ATOM 869 N N . LYS A 1 106 ? 46.620 -15.991 33.743 1.00 79.31 106 LYS A N 1
ATOM 870 C CA . LYS A 1 106 ? 47.827 -16.451 34.459 1.00 79.31 106 LYS A CA 1
ATOM 871 C C . LYS A 1 106 ? 48.104 -15.651 35.735 1.00 79.31 106 LYS A C 1
ATOM 873 O O . LYS A 1 106 ? 48.514 -16.207 36.753 1.00 79.31 106 LYS A O 1
ATOM 878 N N . SER A 1 107 ? 47.862 -14.339 35.708 1.00 76.69 107 SER A N 1
ATOM 879 C CA . SER A 1 107 ? 48.049 -13.481 36.885 1.00 76.69 107 SER A CA 1
ATOM 880 C C . SER A 1 107 ? 47.079 -13.807 38.031 1.00 76.69 107 SER A C 1
ATOM 882 O O . SER A 1 107 ? 47.428 -13.635 39.201 1.00 76.69 107 SER A O 1
ATOM 884 N N . ARG A 1 108 ? 45.879 -14.316 37.714 1.00 72.62 108 ARG A N 1
ATOM 885 C CA . ARG A 1 108 ? 44.882 -14.747 38.703 1.00 72.62 108 ARG A CA 1
ATOM 886 C C . ARG A 1 108 ? 45.225 -16.100 39.315 1.00 72.62 108 ARG A C 1
ATOM 888 O O . ARG A 1 108 ? 45.126 -16.233 40.530 1.00 72.62 108 ARG A O 1
ATOM 895 N N . GLU A 1 109 ? 45.709 -17.051 38.521 1.00 66.00 109 GLU A N 1
ATOM 896 C CA . GLU A 1 109 ? 46.181 -18.348 39.031 1.00 66.00 109 GLU A CA 1
ATOM 897 C C . GLU A 1 109 ? 47.356 -18.193 40.006 1.00 66.00 109 GLU A C 1
ATOM 899 O O . GLU A 1 109 ? 47.379 -18.812 41.068 1.00 66.00 109 GLU A O 1
ATOM 904 N N . ASN A 1 110 ? 48.303 -17.301 39.703 1.00 65.81 110 ASN A N 1
ATOM 905 C CA . ASN A 1 110 ? 49.448 -17.043 40.580 1.00 65.81 110 ASN A CA 1
ATOM 906 C C . ASN A 1 110 ? 49.071 -16.332 41.892 1.00 65.81 110 ASN A C 1
ATOM 908 O O . ASN A 1 110 ? 49.791 -16.467 42.878 1.00 65.81 110 ASN A O 1
ATOM 912 N N . LYS A 1 111 ? 47.951 -15.594 41.929 1.00 62.44 111 LYS A N 1
ATOM 913 C CA . LYS A 1 111 ? 47.400 -15.017 43.169 1.00 62.44 111 LYS A CA 1
ATOM 914 C C . LYS A 1 111 ? 46.634 -16.031 44.0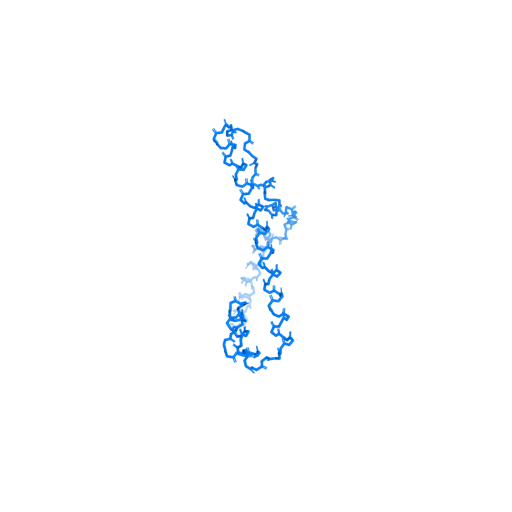18 1.00 62.44 111 LYS A C 1
ATOM 916 O O . LYS A 1 111 ? 46.523 -15.813 45.212 1.00 62.44 111 LYS A O 1
ATOM 921 N N . GLN A 1 112 ? 46.113 -17.104 43.423 1.00 58.53 112 GLN A N 1
ATOM 922 C CA . GLN A 1 112 ? 45.405 -18.168 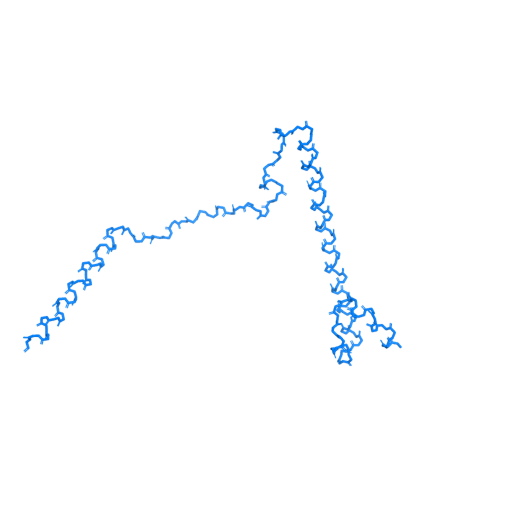44.148 1.00 58.53 112 GLN A CA 1
ATOM 923 C C . GLN A 1 112 ? 46.347 -19.228 44.743 1.00 58.53 112 GLN A C 1
ATOM 925 O O . GLN A 1 112 ? 45.925 -20.008 45.588 1.00 58.53 112 GLN A O 1
ATOM 930 N N . LYS A 1 113 ? 47.614 -19.271 44.303 1.00 55.38 113 LYS A N 1
ATOM 931 C CA . LYS A 1 113 ? 48.650 -20.198 44.800 1.00 55.38 113 LYS A CA 1
ATOM 932 C C . LYS A 1 113 ? 49.588 -19.596 45.864 1.00 55.38 113 LYS A C 1
ATOM 934 O O . LYS A 1 113 ? 50.549 -20.259 46.247 1.00 55.38 113 LYS A O 1
ATOM 939 N N . LYS A 1 114 ? 49.343 -18.360 46.308 1.00 47.84 114 LYS A N 1
ATOM 940 C CA . LYS A 1 114 ? 49.978 -17.741 47.484 1.00 47.84 114 LYS A CA 1
ATOM 941 C C . LYS A 1 114 ? 48.959 -17.647 48.605 1.00 47.84 114 LYS A C 1
ATOM 943 O O . LYS A 1 114 ? 49.389 -17.808 49.763 1.00 47.84 114 LYS A O 1
#

Sequence (114 aa):
MLEDIYPLAVVCGISSSDYWDMTYKEILEQCEAFKQNQNVRFKERATFDYRLANLLSYAFNDPSKMPKLEEVYPFMKKETSKIEPSQYMTEKDIVADQAYMVNFAKSRENKQKK